Protein AF-B6W9Q2-F1 (afdb_monomer)

Structure (mmCIF, N/CA/C/O backbone):
data_AF-B6W9Q2-F1
#
_entry.id   AF-B6W9Q2-F1
#
loop_
_atom_site.group_PDB
_atom_site.id
_atom_site.type_symbol
_atom_site.label_atom_id
_atom_site.label_alt_id
_atom_site.label_comp_id
_atom_site.label_asym_id
_atom_site.label_entity_id
_atom_site.label_seq_id
_atom_site.pdbx_PDB_ins_code
_atom_site.Cartn_x
_atom_site.Cartn_y
_atom_site.Cartn_z
_atom_site.occupancy
_atom_site.B_iso_or_equiv
_atom_site.auth_seq_id
_atom_site.auth_comp_id
_atom_site.auth_asym_id
_atom_site.auth_atom_id
_atom_site.pdbx_PDB_model_num
ATOM 1 N N . MET A 1 1 ? -14.436 -4.300 -20.387 1.00 62.34 1 MET A N 1
ATOM 2 C CA . MET A 1 1 ? -13.874 -2.969 -20.717 1.00 62.34 1 MET A CA 1
ATOM 3 C C . MET A 1 1 ? -12.800 -2.537 -19.715 1.00 62.34 1 MET A C 1
ATOM 5 O O . ME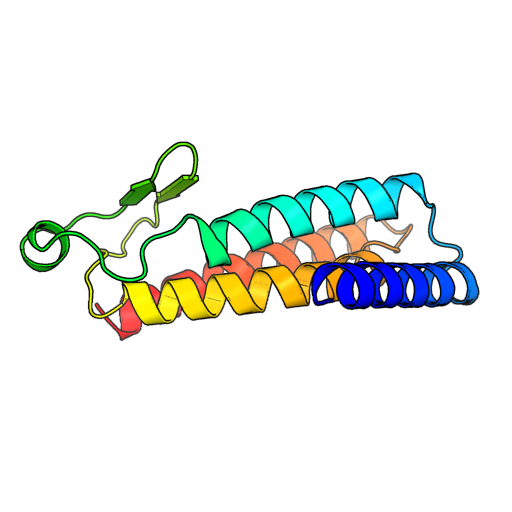T A 1 1 ? -11.668 -2.367 -20.132 1.00 62.34 1 MET A O 1
ATOM 9 N N . PHE A 1 2 ? -13.096 -2.460 -18.409 1.00 65.81 2 PHE A N 1
ATOM 10 C CA . PHE A 1 2 ? -12.123 -2.080 -17.362 1.00 65.81 2 PHE A CA 1
ATOM 11 C C . PHE A 1 2 ? -10.840 -2.937 -17.334 1.00 65.81 2 PHE A C 1
ATOM 13 O O . PHE A 1 2 ? -9.739 -2.399 -17.364 1.00 65.81 2 PHE A O 1
ATOM 20 N N . LEU A 1 3 ? -10.974 -4.269 -17.372 1.00 66.19 3 LEU A N 1
ATOM 21 C CA . LEU A 1 3 ? -9.825 -5.187 -17.379 1.00 66.19 3 LEU A CA 1
ATOM 22 C C . LEU A 1 3 ? -8.889 -4.976 -18.580 1.00 66.19 3 LEU A C 1
ATOM 24 O O . LEU A 1 3 ? -7.677 -5.038 -18.424 1.00 66.19 3 LEU A O 1
ATOM 28 N N . ALA A 1 4 ? -9.436 -4.678 -19.764 1.00 74.44 4 ALA A N 1
ATOM 29 C CA . ALA A 1 4 ? -8.628 -4.449 -20.961 1.00 74.44 4 ALA A CA 1
ATOM 30 C C . ALA A 1 4 ? -7.740 -3.201 -20.818 1.00 74.44 4 ALA A C 1
ATOM 32 O O . ALA A 1 4 ? -6.560 -3.249 -21.152 1.00 74.44 4 ALA A O 1
ATOM 33 N N . PHE A 1 5 ? -8.273 -2.114 -20.249 1.00 78.31 5 PHE A N 1
ATOM 34 C CA . PHE A 1 5 ? -7.481 -0.917 -19.954 1.00 78.31 5 PHE A CA 1
ATOM 35 C C . PHE A 1 5 ? -6.396 -1.174 -18.905 1.00 78.31 5 PHE A C 1
ATOM 37 O O . PHE A 1 5 ? -5.285 -0.673 -19.057 1.00 78.31 5 PHE A O 1
ATOM 44 N N . ALA A 1 6 ? -6.682 -1.992 -17.887 1.00 74.50 6 ALA A N 1
ATOM 45 C CA . ALA A 1 6 ? -5.691 -2.373 -16.883 1.00 74.50 6 ALA A CA 1
ATOM 46 C C . ALA A 1 6 ? -4.523 -3.163 -17.500 1.00 74.50 6 ALA A C 1
ATOM 48 O O . ALA A 1 6 ? -3.366 -2.839 -17.244 1.00 74.50 6 ALA A O 1
ATOM 49 N N . PHE A 1 7 ? -4.804 -4.140 -18.370 1.00 79.44 7 PHE A N 1
ATOM 50 C CA . PHE A 1 7 ? -3.758 -4.894 -19.072 1.00 79.44 7 PHE A CA 1
ATOM 51 C C . PHE A 1 7 ? -2.922 -4.018 -20.007 1.00 79.44 7 PHE A C 1
ATOM 53 O O . PHE A 1 7 ? -1.703 -4.162 -20.044 1.00 79.44 7 PHE A O 1
ATOM 60 N N . ILE A 1 8 ? -3.555 -3.089 -20.732 1.00 85.81 8 ILE A N 1
ATOM 61 C CA . ILE A 1 8 ? -2.839 -2.138 -21.593 1.00 85.81 8 ILE A CA 1
ATOM 62 C C . ILE A 1 8 ? -1.922 -1.244 -20.750 1.00 85.81 8 ILE A C 1
ATOM 64 O O . ILE A 1 8 ? -0.764 -1.053 -21.112 1.00 85.81 8 ILE A O 1
ATOM 68 N N . PHE A 1 9 ? -2.402 -0.740 -19.610 1.00 84.38 9 PHE A N 1
ATOM 69 C CA . PHE A 1 9 ? -1.602 0.087 -18.707 1.00 84.38 9 PHE A CA 1
ATOM 70 C C . PHE A 1 9 ? -0.389 -0.665 -18.147 1.00 84.38 9 PHE A C 1
ATOM 72 O O . PHE A 1 9 ? 0.729 -0.173 -18.270 1.00 84.38 9 PHE A O 1
ATOM 79 N N . ILE A 1 10 ? -0.589 -1.884 -17.638 1.00 84.38 10 ILE A N 1
ATOM 80 C CA . ILE A 1 10 ? 0.489 -2.757 -17.140 1.00 84.38 10 ILE A CA 1
ATOM 81 C C . ILE A 1 10 ? 1.503 -3.065 -18.254 1.00 84.38 10 ILE A C 1
ATOM 83 O O . ILE A 1 10 ? 2.711 -3.044 -18.028 1.00 84.38 10 ILE A O 1
ATOM 87 N N . GLY A 1 11 ? 1.033 -3.316 -19.480 1.00 87.94 11 GLY A N 1
ATOM 88 C CA . GLY A 1 11 ? 1.903 -3.548 -20.634 1.00 87.94 11 GLY A CA 1
ATOM 89 C C . GLY A 1 11 ? 2.736 -2.321 -21.017 1.00 87.94 11 GLY A C 1
ATOM 90 O O . GLY A 1 11 ? 3.926 -2.451 -21.301 1.00 87.94 11 GLY A O 1
ATOM 91 N N . MET A 1 12 ? 2.136 -1.126 -20.994 1.00 89.75 12 MET A N 1
ATOM 92 C CA . MET A 1 12 ? 2.843 0.138 -21.245 1.00 89.75 12 MET A CA 1
ATOM 93 C C . MET A 1 12 ? 3.876 0.440 -20.158 1.00 89.75 12 MET A C 1
ATOM 95 O O . MET A 1 12 ? 4.995 0.843 -20.475 1.00 89.75 12 MET A O 1
ATOM 99 N N . GLU A 1 13 ? 3.519 0.221 -18.895 1.00 88.94 13 GLU A N 1
ATOM 100 C CA . GLU A 1 13 ? 4.421 0.353 -17.753 1.00 88.94 13 GLU A CA 1
ATOM 101 C C . GLU A 1 13 ? 5.632 -0.574 -17.901 1.00 88.94 13 GLU A C 1
ATOM 103 O O . GLU A 1 13 ? 6.773 -0.109 -17.857 1.00 88.94 13 GLU A O 1
ATOM 108 N N . TYR A 1 14 ? 5.400 -1.863 -18.172 1.00 89.69 14 TYR A N 1
ATOM 109 C CA . TYR A 1 14 ? 6.479 -2.819 -18.405 1.00 89.69 14 TYR A CA 1
ATOM 110 C C . TYR A 1 14 ? 7.373 -2.401 -19.573 1.00 89.69 14 TYR A C 1
ATOM 112 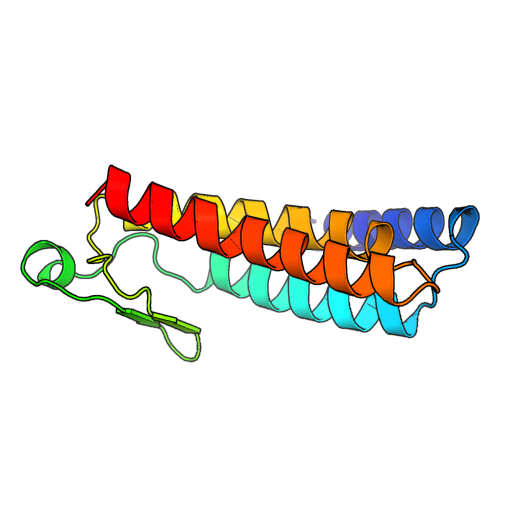O O . TYR A 1 14 ? 8.595 -2.397 -19.443 1.00 89.69 14 TYR A O 1
ATOM 120 N N . TYR A 1 15 ? 6.782 -2.005 -20.705 1.00 91.50 15 TYR A N 1
ATOM 121 C CA . TYR A 1 15 ? 7.540 -1.562 -21.875 1.00 91.50 15 TYR A CA 1
ATOM 122 C C . TYR A 1 15 ? 8.460 -0.377 -21.546 1.00 91.50 15 TYR A C 1
ATOM 124 O O . TYR A 1 15 ? 9.627 -0.359 -21.947 1.00 91.50 15 TYR A O 1
ATOM 132 N N . PHE A 1 16 ? 7.962 0.598 -20.782 1.00 90.56 16 PHE A N 1
ATOM 133 C CA . PHE A 1 16 ? 8.744 1.748 -20.336 1.00 90.56 16 PHE A CA 1
ATOM 134 C C . PHE A 1 16 ? 9.899 1.333 -19.413 1.00 90.56 16 PHE A C 1
ATOM 136 O O . PHE A 1 16 ? 11.045 1.733 -19.638 1.00 90.56 16 PHE A O 1
ATOM 143 N N . LEU A 1 17 ? 9.620 0.485 -18.420 1.00 88.81 17 LEU A N 1
ATOM 144 C CA . LEU A 1 17 ? 10.616 -0.022 -17.473 1.00 88.81 17 LEU A CA 1
ATOM 145 C C . LEU A 1 17 ? 11.692 -0.868 -18.162 1.00 88.81 17 LEU A C 1
ATOM 147 O O . LEU A 1 17 ? 12.879 -0.715 -17.874 1.00 88.81 17 LEU A O 1
ATOM 151 N N . TYR A 1 18 ? 11.302 -1.712 -19.115 1.00 90.12 18 TYR A N 1
ATOM 152 C CA . TYR A 1 18 ? 12.226 -2.496 -19.928 1.00 90.12 18 TYR A CA 1
ATOM 153 C C . TYR A 1 18 ? 13.144 -1.593 -20.758 1.00 90.12 18 TYR A C 1
ATOM 155 O O . TYR A 1 18 ? 14.357 -1.792 -20.789 1.00 90.12 18 TYR A O 1
ATOM 163 N N . ARG A 1 19 ? 12.594 -0.556 -21.398 1.00 90.94 19 ARG A N 1
ATOM 164 C CA . ARG A 1 19 ? 13.372 0.342 -22.261 1.00 90.94 19 ARG A CA 1
ATOM 165 C C . ARG A 1 19 ? 14.401 1.169 -21.484 1.00 90.94 19 ARG A C 1
ATOM 167 O O . ARG A 1 19 ? 15.497 1.385 -21.992 1.00 90.94 19 ARG A O 1
ATOM 174 N N . ILE A 1 20 ? 14.041 1.667 -20.301 1.00 86.88 20 ILE A N 1
ATOM 175 C CA . ILE A 1 20 ? 14.883 2.601 -19.534 1.00 86.88 20 ILE A CA 1
ATOM 176 C C . ILE A 1 20 ? 15.794 1.869 -18.553 1.00 86.88 20 ILE A C 1
ATOM 178 O O . ILE A 1 20 ? 16.983 2.167 -18.487 1.00 86.88 20 ILE A O 1
ATOM 182 N N . PHE A 1 21 ? 15.247 0.911 -17.809 1.00 82.94 21 PHE A N 1
ATOM 183 C CA . PHE A 1 21 ? 15.940 0.248 -16.705 1.00 82.94 21 PHE A CA 1
ATOM 184 C C . PHE A 1 21 ? 16.355 -1.191 -17.031 1.00 82.94 21 PHE A C 1
ATOM 186 O O . PHE A 1 21 ? 16.949 -1.848 -16.185 1.00 82.94 21 PHE A O 1
ATOM 193 N N . LYS A 1 22 ? 16.047 -1.700 -18.238 1.00 85.75 22 LYS A N 1
ATOM 194 C CA . LYS A 1 22 ? 16.245 -3.114 -18.618 1.00 85.75 22 LYS A CA 1
ATOM 195 C C . LYS A 1 22 ? 15.638 -4.086 -17.602 1.00 85.75 22 LYS A C 1
ATOM 197 O O . LYS A 1 22 ? 16.214 -5.127 -17.302 1.00 85.75 22 LYS A O 1
ATOM 202 N N . TYR A 1 23 ? 14.465 -3.725 -17.081 1.00 84.00 23 TYR A N 1
ATOM 203 C CA . TYR A 1 23 ? 13.809 -4.473 -16.017 1.00 84.00 23 TYR A CA 1
ATOM 204 C C . TYR A 1 23 ? 13.402 -5.882 -16.459 1.00 84.00 23 TYR A C 1
ATOM 206 O O . TYR A 1 23 ? 12.783 -6.060 -17.514 1.00 84.00 23 TYR A O 1
ATOM 214 N N . ASP A 1 24 ? 13.729 -6.876 -15.633 1.00 86.25 24 ASP A N 1
ATOM 215 C CA . ASP A 1 24 ? 13.404 -8.272 -15.910 1.00 86.25 24 ASP A CA 1
ATOM 216 C C . ASP A 1 24 ? 11.897 -8.544 -15.790 1.00 86.25 24 ASP A C 1
ATOM 218 O O . ASP A 1 24 ? 11.221 -8.074 -14.868 1.00 86.25 24 ASP A O 1
ATOM 222 N N . ILE A 1 25 ? 11.371 -9.343 -16.721 1.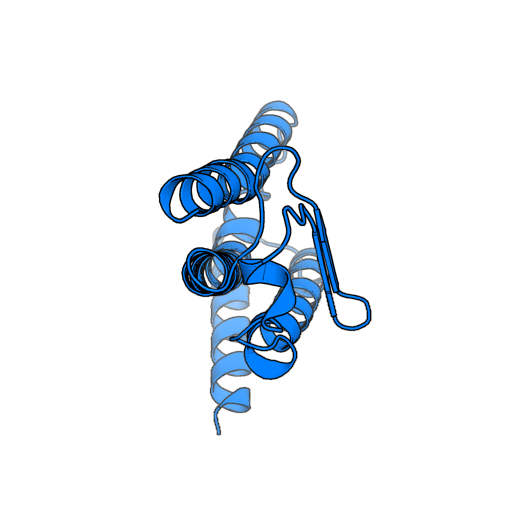00 85.75 25 ILE A N 1
ATOM 223 C CA . ILE A 1 25 ? 9.943 -9.673 -16.772 1.00 85.75 25 ILE A CA 1
ATOM 224 C C . ILE A 1 25 ? 9.494 -10.502 -15.565 1.00 85.75 25 ILE A C 1
ATOM 226 O O . ILE A 1 25 ? 8.372 -10.319 -15.097 1.00 85.75 25 ILE A O 1
ATOM 230 N N . ASN A 1 26 ? 10.337 -11.385 -15.018 1.00 85.19 26 ASN A N 1
ATOM 231 C CA . ASN A 1 26 ? 9.935 -12.253 -13.906 1.00 85.19 26 ASN A CA 1
ATOM 232 C C . ASN A 1 26 ? 9.745 -11.440 -12.625 1.00 85.19 26 ASN A C 1
ATOM 234 O O . ASN A 1 26 ? 8.769 -11.639 -11.894 1.00 85.19 26 ASN A O 1
ATOM 238 N N . ASN A 1 27 ? 10.641 -10.478 -12.390 1.00 81.94 27 ASN A N 1
ATOM 239 C CA . ASN A 1 27 ? 10.519 -9.532 -11.285 1.00 81.94 27 ASN A CA 1
ATOM 240 C C . ASN A 1 27 ? 9.246 -8.692 -11.443 1.00 81.94 27 ASN A C 1
ATOM 242 O O . ASN A 1 27 ? 8.421 -8.647 -10.531 1.00 81.94 27 ASN A O 1
ATOM 246 N N . PHE A 1 28 ? 9.023 -8.124 -12.631 1.00 85.19 28 PHE A N 1
ATOM 247 C CA . PHE A 1 28 ? 7.816 -7.350 -12.925 1.00 85.19 28 PHE A CA 1
ATOM 248 C C . PHE A 1 28 ? 6.525 -8.133 -12.670 1.00 85.19 28 PHE A C 1
ATOM 250 O O . PHE A 1 28 ? 5.633 -7.652 -11.969 1.00 85.19 28 PHE A O 1
ATOM 257 N N . LEU A 1 29 ? 6.431 -9.353 -13.200 1.00 84.94 29 LEU A N 1
ATOM 258 C CA . LEU A 1 29 ? 5.232 -10.177 -13.073 1.00 84.94 29 LEU A CA 1
ATOM 259 C C . LEU A 1 29 ? 4.956 -10.565 -11.623 1.00 84.94 29 LEU A C 1
ATOM 261 O O . LEU A 1 29 ? 3.802 -10.526 -11.205 1.00 84.94 29 LEU A O 1
ATOM 265 N N . THR A 1 30 ? 5.984 -10.896 -10.840 1.00 84.19 30 THR A N 1
ATOM 266 C CA . THR A 1 30 ? 5.802 -11.307 -9.439 1.00 84.19 30 THR A CA 1
ATOM 267 C C . THR A 1 30 ? 5.142 -10.198 -8.619 1.00 84.19 30 THR A C 1
ATOM 269 O O . THR A 1 30 ? 4.116 -10.420 -7.972 1.00 84.19 30 THR A O 1
ATOM 272 N N . ILE A 1 31 ? 5.690 -8.984 -8.683 1.00 82.44 31 ILE A N 1
ATOM 273 C CA . ILE A 1 31 ? 5.166 -7.831 -7.937 1.00 82.44 31 ILE A CA 1
ATOM 274 C C . ILE A 1 31 ? 3.835 -7.359 -8.524 1.00 82.44 31 ILE A C 1
ATOM 276 O O . ILE A 1 31 ? 2.904 -7.072 -7.771 1.00 82.44 31 ILE A O 1
ATOM 280 N N . GLY A 1 32 ? 3.709 -7.338 -9.852 1.00 84.12 32 GLY A N 1
ATOM 281 C CA . GLY A 1 32 ? 2.479 -6.953 -10.538 1.00 84.12 32 GLY A CA 1
ATOM 282 C C . GLY A 1 32 ? 1.302 -7.860 -10.177 1.00 84.12 32 GLY A C 1
ATOM 283 O O . GLY A 1 32 ? 0.235 -7.367 -9.814 1.00 84.12 32 GLY A O 1
ATOM 284 N N . ILE A 1 33 ? 1.493 -9.183 -10.196 1.00 85.38 33 ILE A N 1
ATOM 285 C CA . ILE A 1 33 ? 0.451 -10.158 -9.839 1.00 85.38 33 ILE A CA 1
ATOM 286 C C . ILE A 1 33 ? 0.045 -10.002 -8.371 1.00 85.38 33 ILE A C 1
ATOM 288 O O . ILE A 1 33 ? -1.150 -9.938 -8.077 1.00 85.38 33 ILE A O 1
ATOM 292 N N . LEU A 1 34 ? 1.011 -9.890 -7.453 1.00 87.75 34 LEU A N 1
ATOM 293 C CA . LEU A 1 34 ? 0.720 -9.660 -6.034 1.00 87.75 34 LEU A CA 1
ATOM 294 C C . LEU A 1 34 ? -0.066 -8.359 -5.833 1.00 87.75 34 LEU A C 1
ATOM 296 O O . LEU A 1 34 ? -1.095 -8.360 -5.156 1.00 87.75 34 LEU A O 1
ATOM 300 N N . GLY A 1 35 ? 0.369 -7.270 -6.467 1.00 89.31 35 GLY A N 1
ATOM 301 C CA . GLY A 1 35 ? -0.302 -5.974 -6.418 1.00 89.31 35 GLY A CA 1
ATOM 302 C C . GLY A 1 35 ? -1.743 -6.030 -6.924 1.00 89.31 35 GLY A C 1
ATOM 303 O O . GLY A 1 35 ? -2.642 -5.499 -6.268 1.00 89.31 35 GLY A O 1
ATOM 304 N N . VAL A 1 36 ? -2.001 -6.734 -8.032 1.00 88.31 36 VAL A N 1
ATOM 305 C CA . VAL A 1 36 ? -3.360 -6.949 -8.560 1.00 88.31 36 VAL A CA 1
ATOM 306 C C . VAL A 1 36 ? -4.214 -7.748 -7.577 1.00 88.31 36 VAL A C 1
ATOM 308 O O . VAL A 1 36 ? -5.344 -7.345 -7.303 1.00 88.31 36 VAL A O 1
ATOM 311 N N . ILE A 1 37 ? -3.691 -8.841 -7.012 1.00 90.12 37 ILE A N 1
ATOM 312 C CA . ILE A 1 37 ? -4.419 -9.668 -6.035 1.00 90.12 37 ILE A CA 1
ATOM 313 C C . ILE A 1 37 ? -4.810 -8.831 -4.812 1.00 90.12 37 ILE A C 1
ATOM 315 O O . ILE A 1 37 ? -5.983 -8.812 -4.431 1.00 90.12 37 ILE A O 1
ATOM 319 N N . PHE A 1 38 ? -3.865 -8.091 -4.224 1.00 90.50 38 PHE A N 1
ATOM 320 C CA . PHE A 1 38 ? -4.144 -7.224 -3.076 1.00 90.50 38 PHE A CA 1
ATOM 321 C C . PHE A 1 38 ? -5.093 -6.077 -3.429 1.00 90.50 38 PHE A C 1
ATOM 323 O O . PHE A 1 38 ? -5.977 -5.756 -2.636 1.00 90.50 38 PHE A O 1
ATOM 330 N N . SER A 1 39 ? -4.973 -5.496 -4.623 1.00 91.12 39 SER A N 1
ATOM 331 C CA . SER A 1 39 ? -5.879 -4.445 -5.096 1.00 91.12 39 SER A CA 1
ATOM 332 C C . SER A 1 39 ? -7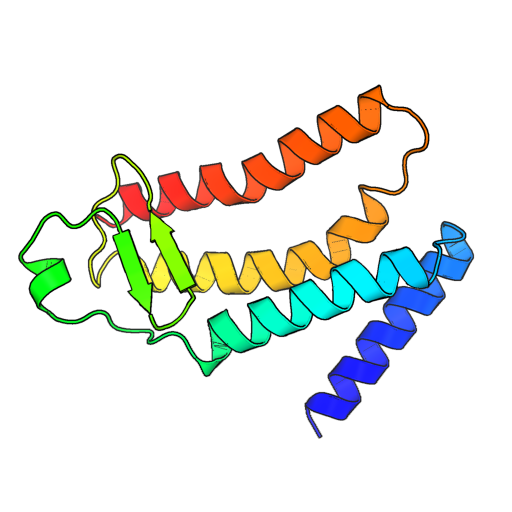.308 -4.963 -5.235 1.00 91.12 39 SER A C 1
ATOM 334 O O . SER A 1 39 ? -8.227 -4.364 -4.683 1.00 91.12 39 SER A O 1
ATOM 336 N N . ILE A 1 40 ? -7.509 -6.109 -5.893 1.00 90.56 40 ILE A N 1
ATOM 337 C CA . ILE A 1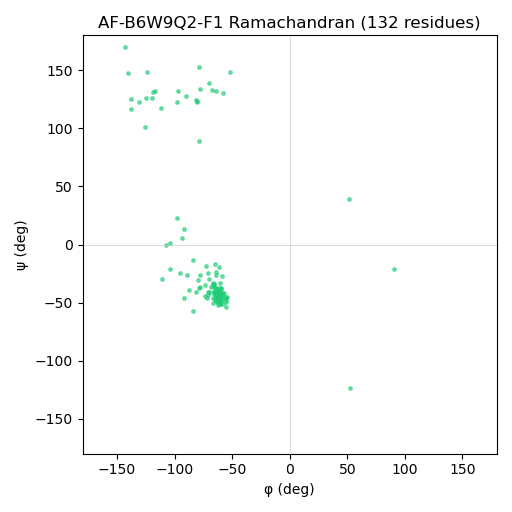 40 ? -8.821 -6.768 -5.988 1.00 90.56 40 ILE A CA 1
ATOM 338 C C . ILE A 1 40 ? -9.392 -6.997 -4.590 1.00 90.56 40 ILE A C 1
ATOM 340 O O . ILE A 1 40 ? -10.555 -6.686 -4.337 1.00 90.56 40 ILE A O 1
ATOM 344 N N . TYR A 1 41 ? -8.564 -7.481 -3.665 1.00 91.25 41 TYR A N 1
ATOM 345 C CA . TYR A 1 41 ? -8.992 -7.746 -2.300 1.00 91.25 41 TYR A CA 1
ATOM 346 C C . TYR A 1 41 ? -9.462 -6.471 -1.580 1.00 91.25 41 TYR A C 1
ATOM 348 O O . TYR A 1 41 ? -10.582 -6.418 -1.073 1.00 91.25 41 TYR A O 1
ATOM 356 N N . LEU A 1 42 ? -8.641 -5.418 -1.579 1.00 92.88 42 LEU A N 1
ATOM 357 C CA . LEU A 1 42 ? -8.926 -4.150 -0.897 1.00 92.88 42 LEU A CA 1
ATOM 358 C C . LEU A 1 42 ? -10.114 -3.388 -1.512 1.00 92.88 42 LEU A C 1
ATOM 360 O O . LEU A 1 42 ? -10.830 -2.682 -0.796 1.00 92.88 42 LEU A O 1
ATOM 364 N N . TYR A 1 43 ? -10.321 -3.491 -2.826 1.00 92.31 43 TYR A N 1
ATOM 365 C CA . TYR A 1 43 ? -11.387 -2.773 -3.530 1.00 92.31 43 TYR A CA 1
ATOM 366 C C . TYR A 1 43 ? -12.718 -3.523 -3.556 1.00 92.31 43 TYR A C 1
ATOM 368 O O . TYR A 1 43 ? -13.755 -2.875 -3.440 1.00 92.31 43 TYR A O 1
ATOM 376 N N . LEU A 1 44 ? -12.706 -4.849 -3.721 1.00 90.19 44 LEU A N 1
ATOM 377 C CA . LEU A 1 44 ? -13.923 -5.627 -3.985 1.00 90.19 44 LEU A CA 1
ATOM 378 C C . LEU A 1 44 ? -14.343 -6.538 -2.829 1.00 90.19 44 LEU A C 1
ATOM 380 O O . LEU A 1 44 ? -15.528 -6.825 -2.701 1.00 90.19 44 LEU A O 1
ATOM 384 N N . LEU A 1 45 ? -13.399 -7.025 -2.016 1.00 90.94 45 LEU A N 1
ATOM 385 C CA . LEU A 1 45 ? -13.674 -8.066 -1.014 1.00 90.94 45 LEU A CA 1
ATOM 386 C C . LEU A 1 45 ? -13.765 -7.538 0.421 1.00 90.94 45 LEU A C 1
ATOM 388 O O . LEU A 1 45 ? -14.346 -8.199 1.285 1.00 90.94 45 LEU A O 1
ATOM 392 N N . ILE A 1 46 ? -13.184 -6.369 0.686 1.00 92.94 46 ILE A N 1
ATOM 393 C CA . ILE A 1 46 ? -13.221 -5.734 2.001 1.00 92.94 46 ILE A CA 1
ATOM 394 C C . ILE A 1 46 ? -14.436 -4.815 2.130 1.00 92.94 46 ILE A C 1
ATOM 396 O O . ILE A 1 46 ? -14.622 -3.895 1.332 1.00 92.94 46 ILE A O 1
ATOM 400 N N . ASP A 1 47 ? -15.204 -5.025 3.200 1.00 92.38 47 ASP A N 1
ATOM 401 C CA . ASP A 1 47 ? -16.336 -4.174 3.552 1.00 92.38 47 ASP A CA 1
ATOM 402 C C . ASP A 1 47 ? -15.861 -2.778 3.972 1.00 92.38 47 ASP A C 1
ATOM 404 O O . ASP A 1 47 ? -14.967 -2.620 4.808 1.00 92.38 47 ASP A O 1
ATOM 408 N N . GLU A 1 48 ? -16.504 -1.739 3.438 1.00 92.81 48 GLU A N 1
ATOM 409 C CA . GLU A 1 48 ? -16.194 -0.354 3.816 1.00 92.81 48 GLU A CA 1
ATOM 410 C C . GLU A 1 48 ? -16.681 0.016 5.219 1.00 92.81 48 GLU A C 1
ATOM 412 O O . GLU A 1 48 ? -16.223 1.009 5.784 1.00 92.81 48 GLU A O 1
ATOM 417 N N . ARG A 1 49 ? -17.621 -0.757 5.770 1.00 94.25 49 ARG A N 1
ATOM 418 C CA . ARG A 1 49 ? -18.202 -0.544 7.093 1.00 94.25 49 ARG A CA 1
ATOM 419 C C . ARG A 1 49 ? -17.938 -1.763 7.964 1.00 94.25 49 ARG A C 1
ATOM 421 O O . ARG A 1 49 ? -18.291 -2.879 7.590 1.00 94.25 49 ARG A O 1
ATOM 428 N N . LEU A 1 50 ? -17.346 -1.533 9.128 1.00 94.50 50 LEU A N 1
ATOM 429 C CA . LEU A 1 50 ? -17.153 -2.561 10.139 1.00 94.50 50 LEU A CA 1
ATOM 430 C C . LEU A 1 50 ? -18.462 -2.803 10.912 1.00 94.50 50 LEU A C 1
ATOM 432 O O . LEU A 1 50 ? -19.280 -1.884 11.046 1.00 94.50 50 LEU A O 1
ATOM 436 N N . PRO A 1 51 ? -18.669 -4.015 11.456 1.00 94.06 51 PRO A N 1
ATOM 437 C CA . PRO A 1 51 ? -19.747 -4.280 12.406 1.00 94.06 51 PRO A CA 1
ATOM 438 C C . PRO A 1 51 ? -19.755 -3.288 13.581 1.00 94.06 51 PRO A C 1
ATOM 440 O O . PRO A 1 51 ? -18.697 -2.842 14.018 1.00 94.06 51 PRO A O 1
ATOM 443 N N . SER A 1 52 ? -20.931 -2.980 14.135 1.00 93.50 52 SER A N 1
ATOM 444 C CA . SER A 1 52 ? -21.090 -1.961 15.191 1.00 93.50 52 SER A CA 1
ATOM 445 C C . SER A 1 52 ? -20.277 -2.235 16.458 1.00 93.50 52 SER A C 1
ATOM 447 O O . SER A 1 52 ? -19.852 -1.296 17.120 1.00 93.50 52 SER A O 1
ATOM 449 N N . TYR A 1 53 ? -19.975 -3.502 16.761 1.00 94.38 53 TYR A N 1
ATOM 450 C CA . TYR A 1 53 ? -19.169 -3.853 17.930 1.00 94.38 53 TYR A CA 1
ATOM 451 C C . TYR A 1 53 ? -17.743 -3.270 17.886 1.00 94.38 53 TYR A C 1
ATOM 453 O O . TYR A 1 53 ? -17.107 -3.183 18.933 1.00 94.38 53 TYR A O 1
ATOM 461 N N . TYR A 1 54 ? -17.235 -2.865 16.712 1.00 95.12 54 TYR A N 1
ATOM 462 C CA . TYR A 1 54 ? -15.969 -2.131 16.579 1.00 95.12 54 TYR A CA 1
ATOM 463 C C . TYR A 1 54 ? -16.054 -0.698 17.114 1.00 95.12 54 TYR A C 1
ATOM 465 O O . TYR A 1 54 ? -15.066 -0.163 17.598 1.00 95.12 54 TYR A O 1
ATOM 473 N N . ASP A 1 55 ? -17.230 -0.074 17.052 1.00 94.25 55 ASP A N 1
ATOM 474 C CA . ASP A 1 55 ? -17.442 1.259 17.624 1.00 94.25 55 ASP A CA 1
ATOM 475 C C . ASP A 1 55 ? -17.608 1.192 19.154 1.00 94.25 55 ASP A C 1
ATOM 477 O O . ASP A 1 55 ? -17.306 2.152 19.860 1.00 94.25 55 ASP A O 1
ATOM 481 N N . GLU A 1 56 ? -18.068 0.048 19.667 1.00 93.94 56 GLU A N 1
ATOM 482 C CA . GLU A 1 56 ? -18.335 -0.184 21.091 1.00 93.94 56 GLU A CA 1
ATOM 483 C C . GLU A 1 56 ? -17.115 -0.723 21.858 1.00 93.94 56 GLU A C 1
ATOM 485 O O . GLU A 1 56 ? -17.003 -0.515 23.067 1.00 93.94 56 GLU A O 1
ATOM 490 N N . ASN A 1 57 ? -16.189 -1.413 21.180 1.00 93.38 57 ASN A N 1
ATOM 491 C CA . ASN A 1 57 ? -15.071 -2.118 21.808 1.00 93.38 57 ASN A CA 1
ATOM 492 C C . ASN A 1 57 ? -13.714 -1.664 21.265 1.00 93.38 57 ASN A C 1
ATOM 494 O O . ASN A 1 57 ? -13.543 -1.369 20.087 1.00 93.38 57 ASN A O 1
ATOM 498 N N . LYS A 1 58 ? -12.695 -1.706 22.127 1.00 91.94 58 LYS A N 1
ATOM 499 C CA . LYS A 1 58 ? -11.304 -1.422 21.751 1.00 91.94 58 LYS A CA 1
ATOM 500 C C . LYS A 1 58 ? -10.679 -2.634 21.062 1.00 91.94 58 LYS A C 1
ATOM 502 O O . LYS A 1 58 ? -10.111 -3.503 21.722 1.00 91.94 58 LYS A O 1
ATOM 507 N N . ILE A 1 59 ? -10.825 -2.707 19.741 1.00 93.81 59 ILE A N 1
ATOM 508 C CA . ILE A 1 59 ? -10.327 -3.819 18.923 1.00 93.81 59 ILE A CA 1
ATOM 509 C C . ILE A 1 59 ? -9.181 -3.330 18.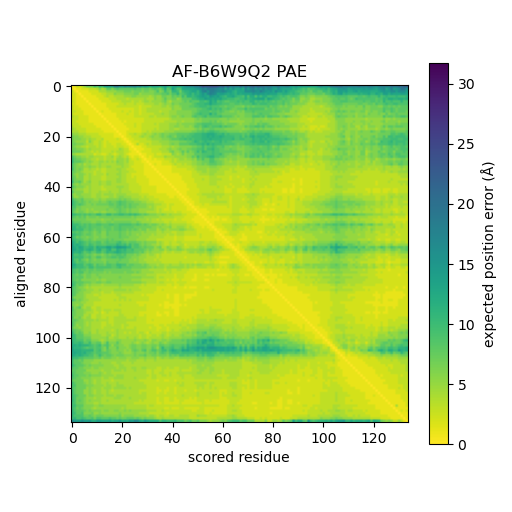040 1.00 93.81 59 ILE A C 1
ATOM 511 O O . ILE A 1 59 ? -9.377 -2.497 17.161 1.00 93.81 59 ILE A O 1
ATOM 515 N N . SER A 1 60 ? -7.987 -3.890 18.228 1.00 93.50 60 SER A N 1
ATOM 516 C CA . SER A 1 60 ? -6.773 -3.501 17.495 1.00 93.50 60 SER A CA 1
ATOM 517 C C . SER A 1 60 ? -6.503 -4.305 16.221 1.00 93.50 60 SER A C 1
ATOM 519 O O . SER A 1 60 ? -5.413 -4.237 15.650 1.00 93.50 60 SER A O 1
ATOM 521 N N . PHE A 1 61 ? -7.489 -5.073 15.749 1.00 94.00 61 PHE A N 1
ATOM 522 C CA . PHE A 1 61 ? -7.374 -5.861 14.527 1.00 94.00 61 PHE A CA 1
ATOM 523 C C . PHE A 1 61 ? -8.651 -5.856 13.680 1.00 94.00 61 PHE A C 1
ATOM 525 O O . PHE A 1 61 ? -9.766 -5.878 14.196 1.00 94.00 61 PHE A O 1
ATOM 532 N N . VAL A 1 62 ? -8.491 -5.936 12.362 1.00 93.56 62 VAL A N 1
ATOM 533 C CA . VAL A 1 62 ? -9.581 -6.227 11.420 1.00 93.56 62 VAL A CA 1
ATOM 534 C C . VAL A 1 62 ? -9.278 -7.538 10.714 1.00 93.56 62 VAL A C 1
ATOM 536 O O . VAL A 1 62 ? -8.161 -7.745 10.241 1.00 93.56 62 VAL A O 1
ATOM 539 N N . SER A 1 63 ? -10.269 -8.429 10.651 1.00 91.88 63 SER A N 1
ATOM 540 C CA . SER A 1 63 ? -10.163 -9.731 9.990 1.00 91.88 63 SER A CA 1
ATOM 541 C C . SER A 1 63 ? -11.350 -9.953 9.059 1.00 91.88 63 SER A C 1
ATOM 543 O O . SER A 1 63 ? -12.496 -9.963 9.502 1.00 91.88 63 SER A O 1
ATOM 545 N N . LYS A 1 64 ? -11.074 -10.198 7.778 1.00 88.75 64 LYS A N 1
ATOM 546 C CA . LYS A 1 64 ? -12.055 -10.588 6.758 1.00 88.75 64 LYS A CA 1
ATOM 547 C C . LYS A 1 64 ? -11.416 -11.686 5.914 1.00 88.75 64 LYS A C 1
ATOM 549 O O . LYS A 1 64 ? -10.395 -11.445 5.288 1.00 88.75 64 LYS A O 1
ATOM 554 N N . GLY A 1 65 ? -11.971 -12.900 5.924 1.00 86.06 65 GLY A N 1
ATOM 555 C CA . GLY A 1 65 ? -11.371 -14.048 5.228 1.00 86.06 65 GLY A CA 1
ATOM 556 C C . GLY A 1 65 ? -9.898 -14.267 5.609 1.00 86.06 65 GLY A C 1
ATOM 557 O O . GLY A 1 65 ? -9.574 -14.416 6.788 1.00 86.06 65 GLY A O 1
ATOM 558 N N . PHE A 1 66 ? -9.013 -14.269 4.608 1.00 82.75 66 PHE A N 1
ATOM 559 C CA . PHE A 1 66 ? -7.560 -14.373 4.793 1.00 82.75 66 PHE A CA 1
ATOM 560 C C . PHE A 1 66 ? -6.877 -13.034 5.101 1.00 82.75 66 PHE A C 1
ATOM 562 O O . PHE A 1 66 ? -5.723 -13.023 5.525 1.00 82.75 66 PHE A O 1
ATOM 569 N N . PHE A 1 67 ? -7.559 -11.904 4.906 1.00 85.44 67 PHE A N 1
ATOM 570 C CA . PHE A 1 67 ? -7.005 -10.596 5.223 1.00 85.44 67 PHE A CA 1
ATOM 571 C C . PHE A 1 67 ? -7.131 -10.316 6.712 1.00 85.44 67 PHE A C 1
ATOM 573 O O . PHE A 1 67 ? -8.227 -10.326 7.280 1.00 85.44 67 PHE A O 1
ATOM 580 N N . ARG A 1 68 ? -5.989 -10.040 7.336 1.00 90.38 68 ARG A N 1
ATOM 581 C CA . ARG A 1 68 ? -5.897 -9.641 8.735 1.00 90.38 68 ARG A CA 1
ATOM 582 C C . ARG A 1 68 ? -4.899 -8.510 8.858 1.00 90.38 68 ARG A C 1
ATOM 584 O O . ARG A 1 68 ? -3.751 -8.658 8.449 1.00 90.38 68 ARG A O 1
ATOM 591 N N . ILE A 1 69 ? -5.332 -7.407 9.448 1.00 92.69 69 ILE A N 1
ATOM 592 C CA . ILE A 1 69 ? -4.451 -6.311 9.833 1.00 92.69 69 ILE A CA 1
ATOM 593 C C . ILE A 1 69 ? -4.537 -6.133 11.342 1.00 92.69 69 ILE A C 1
ATOM 595 O O . ILE A 1 69 ? -5.628 -6.095 11.903 1.00 92.69 69 ILE A O 1
ATOM 599 N N . ASN A 1 70 ? -3.381 -6.059 11.993 1.00 93.88 70 ASN A N 1
ATOM 600 C CA . ASN A 1 70 ? -3.258 -5.736 13.407 1.00 93.88 70 ASN A CA 1
ATOM 601 C C . ASN A 1 70 ? -2.319 -4.542 13.522 1.00 93.88 70 ASN A C 1
ATOM 603 O O . ASN A 1 70 ? -1.212 -4.570 12.983 1.00 93.88 70 ASN A O 1
ATOM 607 N N . VAL A 1 71 ? -2.785 -3.497 14.195 1.00 93.25 71 VAL A N 1
ATOM 608 C CA . VAL A 1 71 ? -2.016 -2.277 14.414 1.00 93.25 71 VAL A CA 1
ATOM 609 C C . VAL A 1 71 ? -1.998 -2.024 15.903 1.00 93.25 71 VAL A C 1
ATOM 611 O O . VAL A 1 71 ? -2.965 -1.536 16.487 1.00 93.25 71 VAL A O 1
ATOM 614 N N . VAL A 1 72 ? -0.876 -2.373 16.528 1.00 89.44 72 VAL A N 1
ATOM 615 C CA . VAL A 1 72 ? -0.699 -2.167 17.962 1.00 89.44 72 VAL A CA 1
ATOM 616 C C . VAL A 1 72 ? -0.878 -0.688 18.279 1.00 89.44 72 VAL A C 1
ATOM 618 O O . VAL A 1 72 ? -0.300 0.184 17.634 1.00 89.44 72 VAL A O 1
ATOM 621 N N . GLY A 1 73 ? -1.704 -0.420 19.283 1.00 91.31 73 GLY A N 1
ATOM 622 C CA . GLY A 1 73 ? -1.999 0.927 19.735 1.00 91.31 73 GLY A CA 1
ATOM 623 C C . GLY A 1 73 ? -3.196 1.571 19.048 1.00 91.31 73 GLY A C 1
ATOM 624 O O . GLY A 1 73 ? -3.749 2.462 19.670 1.00 91.31 73 GLY A O 1
ATOM 625 N N . VAL A 1 74 ? -3.651 1.141 17.867 1.00 94.44 74 VAL A N 1
ATOM 626 C CA . VAL A 1 74 ? -4.834 1.711 17.187 1.00 94.44 74 VAL A CA 1
ATOM 627 C C . VAL A 1 74 ? -6.063 0.855 17.468 1.00 94.44 74 VAL A C 1
ATOM 629 O O . VAL A 1 74 ? -6.005 -0.359 17.299 1.00 94.44 74 VAL A O 1
ATOM 632 N N . ASN A 1 75 ? -7.181 1.475 17.851 1.00 95.56 75 ASN A N 1
ATOM 633 C CA . ASN A 1 75 ? -8.474 0.790 17.929 1.00 95.56 75 ASN A CA 1
ATOM 634 C C . ASN A 1 75 ? -9.284 1.078 16.666 1.00 95.56 75 ASN A C 1
ATOM 636 O O . ASN A 1 75 ? -9.530 2.234 16.335 1.00 95.56 75 ASN A O 1
ATOM 640 N N . PHE A 1 76 ? -9.692 0.039 15.947 1.00 95.88 76 PHE A N 1
ATOM 641 C CA . PHE A 1 76 ? -10.480 0.187 14.730 1.00 95.88 76 PHE A CA 1
ATOM 642 C C . PHE A 1 76 ? -11.941 0.488 15.054 1.00 95.88 76 PHE A C 1
ATOM 644 O O . PHE A 1 76 ? -12.552 -0.199 15.864 1.00 95.88 76 PHE A O 1
ATOM 651 N N . SER A 1 77 ? -12.500 1.477 14.366 1.00 96.25 77 SER A N 1
ATOM 652 C CA . SER A 1 77 ? -13.901 1.888 14.431 1.00 96.25 77 SER A CA 1
ATOM 653 C C . SER A 1 77 ? -14.373 2.303 13.035 1.00 96.25 77 SER A C 1
ATOM 655 O O . SER A 1 77 ? -13.575 2.475 12.109 1.00 96.25 77 SER A O 1
ATOM 657 N N . ASN A 1 78 ? -15.670 2.523 12.840 1.00 95.62 78 ASN A N 1
ATOM 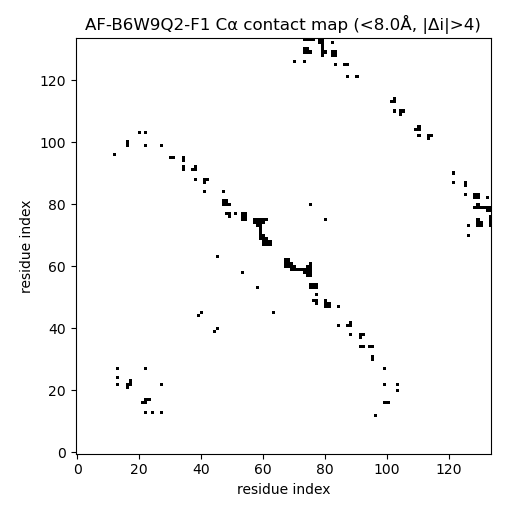658 C CA . ASN A 1 78 ? -16.188 3.044 11.574 1.00 95.62 78 ASN A CA 1
ATOM 659 C C . ASN A 1 78 ? -15.708 4.475 11.267 1.00 95.62 78 ASN A C 1
ATOM 661 O O . ASN A 1 78 ? -15.775 4.896 10.109 1.00 95.62 78 ASN A O 1
ATOM 665 N N . LYS A 1 79 ? -15.194 5.215 12.263 1.00 94.62 79 LYS A N 1
ATOM 666 C CA . LYS A 1 79 ? -14.618 6.555 12.069 1.00 94.62 79 LYS A CA 1
ATOM 667 C C . LYS A 1 79 ? -13.273 6.502 11.347 1.00 94.62 79 LYS A C 1
ATOM 669 O O . LYS A 1 79 ? -13.067 7.259 10.400 1.00 94.62 79 LYS A O 1
ATOM 674 N N . ASN A 1 80 ? -12.381 5.599 11.757 1.00 96.62 80 ASN A N 1
ATOM 675 C CA . ASN A 1 80 ? -11.033 5.500 11.191 1.00 96.62 80 ASN A CA 1
ATOM 676 C C . ASN A 1 80 ? -10.900 4.454 10.079 1.00 96.62 80 ASN A C 1
ATOM 678 O O . ASN A 1 80 ? -10.064 4.622 9.190 1.00 96.62 80 ASN A O 1
ATOM 682 N N . TRP A 1 81 ? -11.756 3.431 10.044 1.00 96.12 81 TRP A N 1
ATOM 683 C CA . TRP A 1 81 ? -11.650 2.353 9.065 1.00 96.12 81 TRP A CA 1
ATOM 684 C C . TRP A 1 81 ? -11.763 2.834 7.622 1.00 96.12 81 TRP A C 1
ATOM 686 O O . TRP A 1 81 ? -10.931 2.488 6.786 1.00 96.12 81 TRP A O 1
ATOM 696 N N . LYS A 1 82 ? -12.755 3.677 7.318 1.00 95.06 82 LYS A N 1
ATOM 697 C CA . LYS A 1 82 ? -12.955 4.186 5.956 1.00 95.06 82 LYS A CA 1
ATOM 698 C C . LYS A 1 82 ? -11.751 5.016 5.463 1.00 95.06 82 LYS A C 1
ATOM 700 O O . LYS A 1 82 ? -11.289 4.758 4.348 1.00 95.06 82 LYS A O 1
ATOM 705 N N . PRO A 1 83 ? -11.194 5.959 6.253 1.00 96.56 83 PRO A N 1
ATOM 706 C CA . PRO A 1 83 ? -9.914 6.599 5.940 1.00 96.56 83 PRO A CA 1
ATOM 707 C C . PRO A 1 83 ? -8.746 5.620 5.736 1.00 96.56 83 PRO A C 1
ATOM 709 O O . PRO A 1 83 ? -8.027 5.748 4.744 1.00 96.56 83 PRO A O 1
ATOM 712 N N . ILE A 1 84 ? -8.574 4.628 6.618 1.00 96.81 84 ILE A N 1
ATOM 713 C CA . ILE A 1 84 ? -7.501 3.620 6.521 1.00 96.81 84 ILE A CA 1
ATOM 714 C C . ILE A 1 84 ? -7.633 2.807 5.232 1.00 96.81 84 ILE A C 1
ATOM 716 O O . ILE A 1 84 ? -6.667 2.662 4.485 1.00 96.81 84 ILE A O 1
ATOM 720 N N . LEU A 1 85 ? -8.834 2.312 4.934 1.00 95.94 85 LEU A N 1
ATOM 721 C CA . LEU A 1 85 ? -9.106 1.526 3.737 1.00 95.94 85 LEU A CA 1
ATOM 722 C C . LEU A 1 85 ? -8.856 2.345 2.469 1.00 95.94 85 LEU A C 1
ATOM 724 O O . LEU A 1 85 ? -8.247 1.847 1.523 1.00 95.94 85 LEU A O 1
ATOM 728 N N . LYS A 1 86 ? -9.260 3.622 2.454 1.00 96.31 86 LYS A N 1
ATOM 729 C CA . LYS A 1 86 ? -8.959 4.540 1.347 1.00 96.31 86 LYS A CA 1
ATOM 730 C C . LYS A 1 86 ? -7.450 4.713 1.157 1.00 96.31 86 LYS A C 1
ATOM 732 O O . LYS A 1 86 ? -6.984 4.671 0.021 1.00 96.31 86 LYS A O 1
ATOM 737 N N . PHE A 1 87 ? -6.696 4.887 2.240 1.00 97.38 87 PHE A N 1
ATOM 738 C CA . PHE A 1 87 ? -5.238 4.975 2.181 1.00 97.38 87 PHE A CA 1
ATOM 739 C C . PHE A 1 87 ? -4.616 3.691 1.623 1.00 97.38 87 PHE A C 1
ATOM 741 O O . PHE A 1 87 ? -3.858 3.771 0.663 1.00 97.38 87 PHE A O 1
ATOM 748 N N . LEU A 1 88 ? -4.991 2.518 2.143 1.00 95.88 88 LEU A N 1
ATOM 749 C CA . LEU A 1 88 ? -4.490 1.223 1.667 1.00 95.88 88 LEU A CA 1
ATOM 750 C C . LEU A 1 88 ? -4.762 1.006 0.173 1.00 95.88 88 LEU A C 1
ATOM 752 O O . LEU A 1 88 ? -3.886 0.549 -0.556 1.00 95.88 88 LEU A O 1
ATOM 756 N N . ARG A 1 89 ? -5.960 1.380 -0.291 1.00 94.81 89 ARG A N 1
ATOM 757 C CA . ARG A 1 89 ? -6.369 1.327 -1.703 1.00 94.81 89 ARG A CA 1
ATOM 758 C C . ARG A 1 89 ? -5.501 2.210 -2.607 1.00 94.81 89 ARG A C 1
ATOM 760 O O . ARG A 1 89 ? -5.100 1.779 -3.682 1.00 94.81 89 ARG A O 1
ATOM 767 N N . ILE A 1 90 ? -5.181 3.427 -2.174 1.00 95.25 90 ILE A N 1
ATOM 768 C CA . ILE A 1 90 ? -4.288 4.323 -2.926 1.00 95.25 90 ILE A CA 1
ATOM 769 C C . ILE A 1 90 ? -2.848 3.807 -2.871 1.00 95.25 90 ILE A C 1
ATOM 771 O O . ILE A 1 90 ? -2.163 3.778 -3.893 1.00 95.25 90 ILE A O 1
ATOM 775 N N . TRP A 1 91 ? -2.400 3.377 -1.691 1.00 95.94 91 TRP A N 1
ATOM 776 C CA . TRP A 1 91 ? -1.043 2.903 -1.465 1.00 95.94 91 TRP A CA 1
ATOM 777 C C . TRP A 1 91 ? -0.730 1.671 -2.314 1.00 95.94 91 TRP A C 1
ATOM 779 O O . TRP A 1 91 ? 0.320 1.650 -2.943 1.00 95.94 91 TRP A O 1
ATOM 789 N N . ILE A 1 92 ? -1.640 0.691 -2.424 1.00 93.06 92 ILE A N 1
ATOM 790 C CA . ILE A 1 92 ? -1.383 -0.512 -3.232 1.00 93.06 92 ILE A CA 1
ATOM 791 C C . ILE A 1 92 ? -1.213 -0.173 -4.719 1.00 93.06 92 ILE A C 1
ATOM 793 O O . ILE A 1 92 ? -0.252 -0.632 -5.332 1.00 93.06 92 ILE A O 1
ATOM 797 N N . ILE A 1 93 ? -2.056 0.703 -5.279 1.00 90.25 93 ILE A N 1
ATOM 798 C CA . ILE A 1 93 ? -1.940 1.132 -6.681 1.00 90.25 93 ILE A CA 1
ATOM 799 C C . ILE A 1 93 ? -0.643 1.915 -6.894 1.00 90.25 93 ILE A C 1
ATOM 801 O O . ILE A 1 93 ? 0.093 1.650 -7.841 1.00 90.25 93 ILE A O 1
ATOM 805 N N . GLY A 1 94 ? -0.331 2.854 -5.996 1.00 90.69 94 GLY A N 1
ATOM 806 C CA . GLY A 1 94 ? 0.917 3.613 -6.055 1.00 90.69 94 GLY A CA 1
ATOM 807 C C . GLY A 1 94 ? 2.146 2.711 -5.944 1.00 90.69 94 GLY A C 1
ATOM 808 O O . GLY A 1 94 ? 3.116 2.892 -6.675 1.00 90.69 94 GLY A O 1
ATOM 809 N N . SER A 1 95 ? 2.086 1.698 -5.078 1.00 90.44 95 SER A N 1
ATOM 810 C CA . SER A 1 95 ? 3.178 0.753 -4.856 1.00 90.44 95 SER A CA 1
ATOM 811 C C . SER A 1 95 ? 3.500 -0.062 -6.103 1.00 90.44 95 SER A C 1
ATOM 813 O O . SER A 1 95 ? 4.675 -0.257 -6.385 1.00 90.44 95 SER A O 1
ATOM 815 N N . MET A 1 96 ? 2.494 -0.456 -6.892 1.00 86.69 96 MET A N 1
ATOM 816 C CA . MET A 1 96 ? 2.708 -1.210 -8.132 1.00 86.69 96 MET A CA 1
ATOM 817 C C . MET A 1 96 ? 3.572 -0.436 -9.130 1.00 86.69 96 MET A C 1
ATOM 819 O O . MET A 1 96 ? 4.450 -1.033 -9.738 1.00 86.69 96 MET A O 1
ATOM 823 N N . VAL A 1 97 ? 3.383 0.886 -9.211 1.00 85.94 97 VAL A N 1
ATOM 824 C CA . VAL A 1 97 ? 4.141 1.768 -10.113 1.00 85.94 97 VAL A CA 1
ATOM 825 C C . VAL A 1 97 ? 5.509 2.139 -9.546 1.00 85.94 97 VAL A C 1
ATOM 827 O O . VAL A 1 97 ? 6.514 2.194 -10.254 1.00 85.94 97 VAL A O 1
ATOM 830 N N . ILE A 1 98 ? 5.565 2.416 -8.245 1.00 86.88 98 ILE A N 1
ATOM 831 C CA . ILE A 1 98 ? 6.769 2.923 -7.582 1.00 86.88 98 ILE A CA 1
ATOM 832 C C . ILE A 1 98 ? 7.789 1.804 -7.334 1.00 86.88 98 ILE A C 1
ATOM 834 O O . ILE A 1 98 ? 8.995 2.036 -7.441 1.00 86.88 98 ILE A O 1
ATOM 838 N N . PHE A 1 99 ? 7.331 0.593 -7.010 1.00 86.19 99 PHE A N 1
ATOM 839 C CA . PHE A 1 99 ? 8.196 -0.531 -6.659 1.00 86.19 99 PHE A CA 1
ATOM 840 C C . PHE A 1 99 ? 9.248 -0.849 -7.735 1.00 86.19 99 PHE A C 1
ATOM 842 O O . PHE A 1 99 ? 10.433 -0.852 -7.399 1.00 86.19 99 PHE A O 1
ATOM 849 N N . PRO A 1 100 ? 8.904 -1.070 -9.019 1.00 81.88 100 PRO A N 1
ATOM 850 C CA . PRO A 1 100 ? 9.914 -1.406 -10.021 1.00 81.88 100 PRO A CA 1
ATOM 851 C C . PRO A 1 100 ? 10.928 -0.277 -10.242 1.00 81.88 100 PRO A C 1
ATOM 853 O O . PRO A 1 100 ? 12.067 -0.545 -10.604 1.00 81.88 100 PRO A O 1
ATOM 856 N N . ILE A 1 101 ? 10.567 0.982 -9.987 1.00 81.44 101 ILE A N 1
ATOM 857 C CA . ILE A 1 101 ? 11.490 2.121 -10.106 1.00 81.44 101 ILE A CA 1
ATOM 858 C C . ILE A 1 101 ? 12.488 2.124 -8.942 1.00 81.44 101 ILE A C 1
ATOM 860 O O . ILE A 1 101 ? 13.684 2.328 -9.139 1.00 81.44 101 ILE A O 1
ATOM 864 N N . ILE A 1 102 ? 11.996 1.892 -7.725 1.00 80.94 102 ILE A N 1
ATOM 865 C CA . ILE A 1 102 ? 12.782 1.993 -6.495 1.00 80.94 102 ILE A CA 1
ATOM 866 C C . ILE A 1 102 ? 13.648 0.750 -6.243 1.00 80.94 102 ILE A C 1
ATOM 868 O O . ILE A 1 102 ? 14.714 0.868 -5.655 1.00 80.94 102 ILE A O 1
ATOM 872 N N . PHE A 1 103 ? 13.234 -0.439 -6.674 1.00 79.31 103 PHE A N 1
ATOM 873 C CA . PHE A 1 103 ? 13.939 -1.694 -6.369 1.00 79.31 103 PHE A CA 1
ATOM 874 C C . PHE A 1 103 ? 14.873 -2.164 -7.494 1.00 79.31 103 PHE A C 1
ATOM 876 O O . PHE A 1 103 ? 15.209 -3.341 -7.581 1.00 79.31 103 PHE A O 1
ATOM 883 N N . ASN A 1 104 ? 15.314 -1.237 -8.346 1.00 76.38 104 ASN A N 1
ATOM 884 C CA . ASN A 1 104 ? 16.232 -1.502 -9.457 1.00 76.38 104 ASN A CA 1
ATOM 885 C C . ASN A 1 104 ? 17.716 -1.286 -9.122 1.00 76.38 104 ASN A C 1
ATOM 887 O O . ASN A 1 104 ? 18.573 -1.335 -10.002 1.00 76.38 104 ASN A O 1
ATOM 891 N N . PHE A 1 105 ? 18.038 -1.003 -7.860 1.00 78.06 105 PHE A N 1
ATOM 892 C CA . PHE A 1 105 ? 19.410 -0.729 -7.452 1.00 78.06 105 PHE A CA 1
ATOM 893 C C . PHE A 1 105 ? 20.199 -2.024 -7.236 1.00 78.06 105 PHE A C 1
ATOM 895 O O . PHE A 1 105 ? 19.843 -2.841 -6.392 1.00 78.06 105 PHE A O 1
ATOM 902 N N . GLU A 1 106 ? 21.329 -2.163 -7.931 1.00 77.94 106 GLU A N 1
ATOM 903 C CA . GLU A 1 106 ? 22.287 -3.258 -7.704 1.00 77.94 106 GLU A CA 1
ATOM 904 C C . GLU A 1 106 ? 23.054 -3.102 -6.379 1.00 77.94 106 GLU A C 1
ATOM 906 O O . GLU A 1 106 ? 23.536 -4.069 -5.793 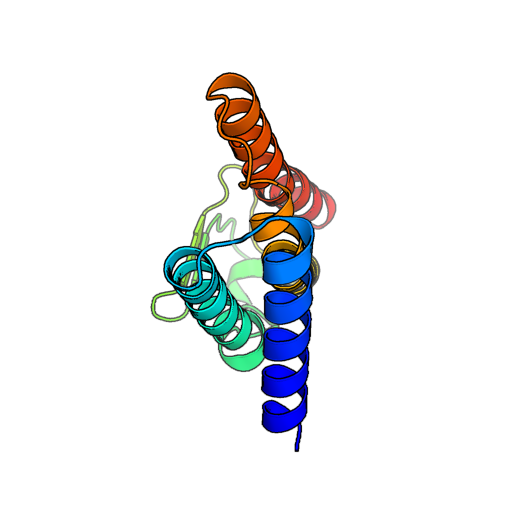1.00 77.94 106 GLU A O 1
ATOM 911 N N . ASN A 1 107 ? 23.169 -1.868 -5.882 1.00 89.00 107 ASN A N 1
ATOM 912 C CA . ASN A 1 107 ? 23.879 -1.567 -4.646 1.00 89.00 107 ASN A CA 1
ATOM 913 C C . ASN A 1 107 ? 22.998 -1.862 -3.418 1.00 89.00 107 ASN A C 1
ATOM 915 O O . ASN A 1 107 ? 21.917 -1.293 -3.234 1.00 89.00 107 ASN A O 1
ATOM 919 N N . SER A 1 108 ? 23.518 -2.728 -2.546 1.00 89.25 108 SER A N 1
ATOM 920 C CA . SER A 1 108 ? 22.831 -3.251 -1.363 1.00 89.25 108 SER A CA 1
ATOM 921 C C . SER A 1 108 ? 22.415 -2.175 -0.359 1.00 89.25 108 SER A C 1
ATOM 923 O O . SER A 1 108 ? 21.365 -2.302 0.268 1.00 89.25 108 SER A O 1
ATOM 925 N N . THR A 1 109 ? 23.175 -1.088 -0.218 1.00 91.62 109 THR A N 1
ATOM 926 C CA . THR A 1 109 ? 22.816 0.019 0.677 1.00 91.62 109 THR A CA 1
ATOM 927 C C . THR A 1 109 ? 21.566 0.740 0.181 1.00 91.62 109 THR A C 1
ATOM 929 O O . THR A 1 109 ? 20.644 0.967 0.966 1.00 91.62 109 THR A O 1
ATOM 932 N N . TYR A 1 110 ? 21.483 1.053 -1.116 1.00 90.00 110 TYR A N 1
ATOM 933 C CA . TYR A 1 110 ? 20.286 1.681 -1.687 1.00 90.00 110 TYR A CA 1
ATOM 934 C C . TYR A 1 110 ? 19.079 0.745 -1.643 1.00 90.00 110 TYR A C 1
ATOM 936 O O . TYR A 1 110 ? 17.966 1.208 -1.392 1.00 90.00 110 TYR A O 1
ATOM 944 N N . LEU A 1 111 ? 19.286 -0.564 -1.797 1.00 89.25 111 LEU A N 1
ATOM 945 C CA . LEU A 1 111 ? 18.230 -1.564 -1.643 1.00 89.25 111 LEU A CA 1
ATOM 946 C C . LEU A 1 111 ? 17.673 -1.606 -0.208 1.00 89.25 111 LEU A C 1
ATOM 948 O O . LEU A 1 111 ? 16.461 -1.620 -0.002 1.00 89.25 111 LEU A O 1
ATOM 952 N N . ILE A 1 112 ? 18.537 -1.574 0.809 1.00 92.06 112 ILE A N 1
ATOM 953 C CA . ILE A 1 112 ? 18.097 -1.551 2.214 1.00 92.06 112 ILE A CA 1
ATOM 954 C C . ILE A 1 112 ? 17.339 -0.253 2.514 1.00 92.06 112 ILE A C 1
ATOM 956 O O . ILE A 1 112 ? 16.242 -0.294 3.074 1.00 92.06 112 ILE A O 1
ATOM 960 N N . LEU A 1 113 ? 17.884 0.897 2.109 1.00 93.31 113 LEU A N 1
ATOM 961 C CA . LEU A 1 113 ? 17.253 2.201 2.334 1.00 93.31 113 LEU A CA 1
ATOM 962 C C . LEU A 1 113 ? 15.890 2.303 1.645 1.00 93.31 113 LEU A C 1
ATOM 964 O O . LEU A 1 113 ? 14.918 2.739 2.262 1.00 93.31 113 LEU A O 1
ATOM 968 N N . SER A 1 114 ? 15.797 1.863 0.391 1.00 90.69 114 SER A N 1
ATOM 969 C CA . SER A 1 114 ? 14.532 1.826 -0.345 1.00 90.69 114 SER A CA 1
ATOM 970 C C . SER A 1 114 ? 13.504 0.902 0.300 1.00 90.69 114 SER A C 1
ATOM 972 O O . SER A 1 114 ? 12.338 1.276 0.399 1.00 90.69 114 SER A O 1
ATOM 974 N N . THR A 1 115 ? 13.928 -0.255 0.812 1.00 90.25 115 THR A N 1
ATOM 975 C CA . THR A 1 115 ? 13.055 -1.182 1.546 1.00 90.25 115 THR A CA 1
ATOM 976 C C . THR A 1 115 ? 12.487 -0.533 2.808 1.00 90.25 115 THR A C 1
ATOM 978 O O . THR A 1 115 ? 11.277 -0.578 3.042 1.00 90.25 115 THR A O 1
ATOM 981 N N . ILE A 1 116 ? 13.340 0.123 3.601 1.00 94.50 116 ILE A N 1
ATOM 982 C CA . ILE A 1 116 ? 12.925 0.844 4.812 1.00 94.50 116 ILE A CA 1
ATOM 983 C C . ILE A 1 116 ? 11.927 1.946 4.457 1.00 94.50 116 ILE A C 1
ATOM 985 O O . ILE A 1 116 ? 10.880 2.050 5.097 1.00 94.50 116 ILE A O 1
ATOM 989 N N . LEU A 1 117 ? 12.215 2.745 3.427 1.00 93.75 117 LEU A N 1
ATOM 990 C CA . LEU A 1 117 ? 11.338 3.826 2.972 1.00 93.75 117 LEU A CA 1
ATOM 991 C C . LEU A 1 117 ? 9.992 3.294 2.474 1.00 93.75 117 LEU A C 1
ATOM 993 O O . LEU A 1 117 ? 8.946 3.831 2.841 1.00 93.75 117 LEU A O 1
ATOM 997 N N . PHE A 1 118 ? 10.005 2.216 1.691 1.00 92.50 118 PHE A N 1
ATOM 998 C CA . PHE A 1 118 ? 8.804 1.593 1.150 1.00 92.50 118 PHE A CA 1
ATOM 999 C C . PHE A 1 118 ? 7.873 1.108 2.264 1.00 92.50 118 PHE A C 1
ATOM 1001 O O . PHE A 1 118 ? 6.706 1.499 2.299 1.00 92.50 118 PHE A O 1
ATOM 1008 N N . PHE A 1 119 ? 8.380 0.348 3.237 1.00 92.81 119 PHE A N 1
ATOM 1009 C CA . PHE A 1 119 ? 7.554 -0.103 4.362 1.00 92.81 119 PHE A CA 1
ATOM 1010 C C . PHE A 1 119 ? 7.144 1.043 5.290 1.00 92.81 119 PHE A C 1
ATOM 1012 O O . PHE A 1 119 ? 6.004 1.080 5.754 1.00 92.81 119 PHE A O 1
ATOM 1019 N N . SER A 1 120 ? 8.019 2.023 5.514 1.00 95.12 120 SER A N 1
ATOM 1020 C CA . SER A 1 120 ? 7.679 3.214 6.303 1.00 95.12 120 SER A CA 1
ATOM 1021 C C . SER A 1 120 ? 6.531 4.001 5.673 1.00 95.12 120 SER A C 1
ATOM 1023 O O . SER A 1 120 ? 5.647 4.469 6.389 1.00 95.12 120 SER A O 1
ATOM 1025 N N . SER A 1 121 ? 6.493 4.087 4.338 1.00 94.94 121 SER A N 1
ATOM 1026 C CA . SER A 1 121 ? 5.410 4.744 3.597 1.00 94.94 121 SER A CA 1
ATOM 1027 C C . SER A 1 121 ? 4.052 4.057 3.763 1.00 94.94 121 SER A C 1
ATOM 1029 O O . SER A 1 121 ? 3.029 4.713 3.597 1.00 94.94 121 SER A O 1
ATOM 1031 N N . LEU A 1 122 ? 4.028 2.764 4.107 1.00 95.12 122 LEU A N 1
ATOM 1032 C CA . LEU A 1 122 ? 2.809 2.025 4.428 1.00 95.12 122 LEU A CA 1
ATOM 1033 C C . LEU A 1 122 ? 2.420 2.228 5.892 1.00 95.12 122 LEU A C 1
ATOM 1035 O O . LEU A 1 122 ? 1.313 2.669 6.192 1.00 95.12 122 LEU A O 1
ATOM 1039 N N . PHE A 1 123 ? 3.324 1.889 6.812 1.00 95.06 123 PHE A N 1
ATOM 1040 C CA . PHE A 1 123 ? 2.974 1.736 8.223 1.00 95.06 123 PHE A CA 1
ATOM 1041 C C . PHE A 1 123 ? 2.850 3.065 8.970 1.00 95.06 123 PHE A C 1
ATOM 1043 O O . PHE A 1 123 ? 1.951 3.193 9.801 1.00 95.06 123 PHE A O 1
ATOM 1050 N N . LEU A 1 124 ? 3.693 4.065 8.677 1.00 95.94 124 LEU A N 1
ATOM 1051 C CA . LEU A 1 124 ? 3.638 5.349 9.389 1.00 95.94 124 LEU A CA 1
ATOM 1052 C C . LEU A 1 124 ? 2.334 6.107 9.099 1.00 95.94 124 LEU A C 1
ATOM 1054 O O . LEU A 1 124 ? 1.659 6.485 10.062 1.00 95.94 124 LEU A O 1
ATOM 1058 N N . PRO A 1 125 ? 1.909 6.296 7.830 1.00 96.38 125 PRO A N 1
ATOM 1059 C CA . PRO A 1 125 ? 0.639 6.960 7.562 1.00 96.38 125 PRO A CA 1
ATOM 1060 C C . PRO A 1 125 ? -0.549 6.128 8.034 1.00 96.38 125 PRO A C 1
ATOM 1062 O O . PRO A 1 125 ? -1.511 6.692 8.538 1.00 96.38 125 PRO A O 1
ATOM 1065 N N . LEU A 1 126 ? -0.482 4.797 7.940 1.00 96.50 126 LEU A N 1
ATOM 1066 C CA . LEU A 1 126 ? -1.548 3.925 8.425 1.00 96.50 126 LEU A CA 1
ATOM 1067 C C . LEU A 1 126 ? -1.776 4.075 9.933 1.00 96.50 126 LEU A C 1
ATOM 1069 O O . LEU A 1 126 ? -2.917 4.245 10.362 1.00 96.50 126 LEU A O 1
ATOM 1073 N N . TYR A 1 127 ? -0.701 4.069 10.724 1.00 96.81 127 TYR A N 1
ATOM 1074 C CA . TYR A 1 127 ? -0.772 4.322 12.163 1.00 96.81 127 TYR A CA 1
ATOM 1075 C C . TYR A 1 127 ? -1.288 5.737 12.457 1.00 96.81 127 TYR A C 1
ATOM 1077 O O . TYR A 1 127 ? -2.196 5.908 13.270 1.00 96.81 127 TYR A O 1
ATOM 1085 N N . GLY A 1 128 ? -0.755 6.747 11.759 1.00 96.88 128 GLY A N 1
ATOM 1086 C CA . GLY A 1 128 ? -1.151 8.146 11.930 1.00 96.88 128 GLY A CA 1
ATOM 1087 C C . GLY A 1 128 ? -2.629 8.398 11.618 1.00 96.88 128 GLY A C 1
ATOM 1088 O O . GLY A 1 128 ? -3.326 9.006 12.425 1.00 96.88 128 GLY A O 1
ATOM 1089 N N . ILE A 1 129 ? -3.131 7.883 10.493 1.00 96.75 129 ILE A N 1
ATOM 1090 C CA . ILE A 1 129 ? -4.548 7.969 10.103 1.00 96.75 129 ILE A CA 1
ATOM 1091 C C . ILE A 1 129 ? -5.414 7.223 11.116 1.00 96.75 129 ILE A C 1
ATOM 1093 O O . ILE A 1 129 ? -6.435 7.751 11.555 1.00 96.75 129 ILE A O 1
ATOM 1097 N N . GLY A 1 130 ? -4.998 6.017 11.510 1.00 94.94 130 GLY A N 1
ATOM 1098 C CA . GLY A 1 130 ? -5.715 5.218 12.495 1.00 94.94 130 GLY A CA 1
ATOM 1099 C C . GLY A 1 130 ? -5.904 5.956 13.813 1.00 94.94 130 GLY A C 1
ATOM 1100 O O . GLY A 1 130 ? -7.022 5.991 14.317 1.00 94.94 130 GLY A O 1
ATOM 1101 N N . LYS A 1 131 ? -4.850 6.610 14.313 1.00 95.62 131 LYS A N 1
ATOM 1102 C CA . LYS A 1 131 ? -4.899 7.413 15.540 1.00 95.62 131 LYS A CA 1
ATOM 1103 C C . LYS A 1 131 ? -5.615 8.744 15.415 1.00 95.62 131 LYS A C 1
ATOM 1105 O O . LYS A 1 131 ? -6.236 9.168 16.380 1.00 95.62 131 LYS A O 1
ATOM 1110 N N . TYR A 1 132 ? -5.521 9.409 14.271 1.00 95.00 132 TYR A N 1
ATOM 1111 C CA . TYR A 1 132 ? -6.156 10.710 14.074 1.00 95.00 132 TYR A CA 1
ATOM 1112 C C . TYR A 1 132 ? -7.690 10.622 14.085 1.00 95.00 132 TYR A C 1
ATOM 1114 O O . TYR A 1 132 ? -8.351 11.541 14.557 1.00 95.00 132 TYR A O 1
ATOM 1122 N N . TYR A 1 133 ? -8.248 9.524 13.562 1.00 92.56 133 TYR A N 1
ATOM 1123 C CA . TYR A 1 133 ? -9.695 9.319 13.432 1.00 92.56 133 TYR A CA 1
ATOM 1124 C C . TYR A 1 133 ? -10.302 8.358 14.474 1.00 92.56 133 TYR A C 1
ATOM 1126 O O . TYR A 1 133 ? -11.494 8.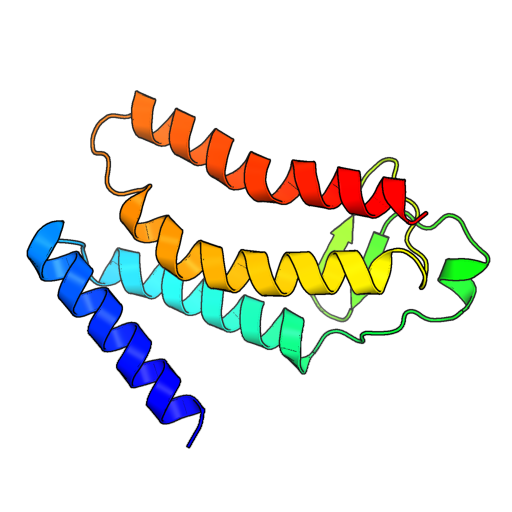060 14.372 1.00 92.56 133 TYR A O 1
ATOM 1134 N N . GLU A 1 134 ? -9.506 7.822 15.407 1.00 83.44 134 GLU A N 1
ATOM 1135 C CA . GLU A 1 134 ? -9.989 6.985 16.526 1.00 83.44 134 GLU A CA 1
ATOM 1136 C C . GLU A 1 134 ? -10.909 7.791 17.460 1.00 83.44 134 GLU A C 1
ATOM 1138 O O . GLU A 1 134 ? -12.060 7.342 17.688 1.00 83.44 134 GLU A O 1
#

Organism: NCBI:txid561177

Radius of gyration: 17.19 Å; Cα contacts (8 Å, |Δi|>4): 111; chains: 1; bounding box: 45×25×44 Å

pLDDT: mean 89.65, std 6.46, range [62.34, 97.38]

Mean predicted aligned error: 4.57 Å

Secondary structure (DSSP, 8-state):
-HHHHHHHHHHHHHHHHHHHH---HHHHHHHHHHHHHHHHIIIIIS-SS--THHHHS---EEEETTEEEE-TTPPP-HHHHHHHHHHHHHHHHHHHHHHHHHT---SHHHHHHHHHHHHHHHHHHHHHHHHH--

Foldseek 3Di:
DVVVVVVVVLVVLVVVCCVPLVDDPVVLCVLLVVLVVVLCCLPPVDDLADPQVLVVDQDQWDDDPPDIDGDPPFRDHNQLSNVLSVLSNVLSVVCSNVVSVQCSDPDPVSNVVSVVVSVCSNRVVSNVSRVVRD

Solvent-accessible surface area (backbone atoms only — not comparable to full-atom values): 7595 Å² total; per-residue (Å²): 111,72,67,60,55,51,54,51,51,55,51,51,51,49,52,51,40,34,73,76,70,64,52,57,66,68,63,51,50,55,52,46,52,51,35,49,54,51,45,50,40,58,70,74,71,50,74,76,64,65,66,70,65,34,68,76,40,90,34,44,60,51,79,54,92,91,50,70,51,74,42,90,94,33,46,46,25,66,69,16,42,43,59,42,53,53,47,52,52,53,47,44,59,50,42,57,67,47,45,69,70,59,69,65,55,88,50,66,69,56,39,52,53,42,51,54,50,54,52,45,67,52,52,54,55,47,52,50,47,27,58,74,39,92

Sequence (134 aa):
MFLAFAFIFIGMEYYFLYRIFKYDINNFLTIGILGVIFSIYLYLLIDERLPSYYDENKISFVSKGFFRINVVGVNFSNKNWKPILKFLRIWIIGSMVIFPIIFNFENSTYLILSTILFFSSLFLPLYGIGKYYE